Protein AF-0000000079003015 (afdb_homodimer)

Structure (mmCIF, N/CA/C/O backbone):
data_AF-0000000079003015-model_v1
#
loop_
_entity.id
_entity.type
_entity.pdbx_description
1 polymer 'FeoA family protein'
#
loop_
_atom_site.group_PDB
_atom_site.id
_atom_site.type_symbol
_atom_site.label_atom_id
_atom_site.label_alt_id
_atom_site.label_comp_id
_atom_site.label_asym_id
_atom_site.label_entity_id
_atom_site.label_seq_id
_atom_site.pdbx_PDB_ins_code
_atom_site.Cartn_x
_atom_site.Cartn_y
_atom_site.Cartn_z
_atom_site.occupancy
_atom_site.B_iso_or_equiv
_atom_site.auth_seq_id
_atom_site.auth_comp_id
_atom_site.auth_asym_id
_atom_site.auth_atom_id
_atom_site.pdbx_PDB_model_num
ATOM 1 N N . MET A 1 1 ? 16.312 -16.453 -5.965 1 63.09 1 MET A N 1
ATOM 2 C CA . MET A 1 1 ? 14.938 -16.938 -5.836 1 63.09 1 MET A CA 1
ATOM 3 C C . MET A 1 1 ? 14.023 -16.281 -6.855 1 63.09 1 MET A C 1
ATOM 5 O O . MET A 1 1 ? 14.117 -15.07 -7.082 1 63.09 1 MET A O 1
ATOM 9 N N . MET A 1 2 ? 13.242 -17.031 -7.668 1 85.44 2 MET A N 1
ATOM 10 C CA . MET A 1 2 ? 12.695 -16.562 -8.938 1 85.44 2 MET A CA 1
ATOM 11 C C . MET A 1 2 ? 11.438 -15.719 -8.711 1 85.44 2 MET A C 1
ATOM 13 O O . MET A 1 2 ? 10.5 -16.172 -8.055 1 85.44 2 MET A O 1
ATOM 17 N N . GLN A 1 3 ? 11.586 -14.414 -8.938 1 93 3 GLN A N 1
ATOM 18 C CA . GLN A 1 3 ? 10.461 -13.484 -8.867 1 93 3 GLN A CA 1
ATOM 19 C C . GLN A 1 3 ? 9.555 -13.617 -10.094 1 93 3 GLN A C 1
ATOM 21 O O . GLN A 1 3 ? 10.031 -13.867 -11.203 1 93 3 GLN A O 1
ATOM 26 N N . THR A 1 4 ? 8.297 -13.742 -9.82 1 96.81 4 THR A N 1
ATOM 27 C CA . THR A 1 4 ? 7.312 -13.805 -10.898 1 96.81 4 THR A CA 1
ATOM 28 C C . THR A 1 4 ? 6.059 -13.023 -10.523 1 96.81 4 THR A C 1
ATOM 30 O O . THR A 1 4 ? 6.051 -12.289 -9.531 1 96.81 4 THR A O 1
ATOM 33 N N . THR A 1 5 ? 5.012 -13.148 -11.359 1 97 5 THR A N 1
ATOM 34 C CA . THR A 1 5 ? 3.742 -12.5 -11.055 1 97 5 THR A CA 1
ATOM 35 C C . THR A 1 5 ? 2.721 -13.523 -10.555 1 97 5 THR A C 1
ATOM 37 O O . THR A 1 5 ? 2.85 -14.719 -10.82 1 97 5 THR A O 1
ATOM 40 N N . LEU A 1 6 ? 1.823 -13.008 -9.922 1 97.5 6 LEU A N 1
ATOM 41 C CA . LEU A 1 6 ? 0.853 -13.836 -9.219 1 97.5 6 LEU A CA 1
ATOM 42 C C . LEU A 1 6 ? 0.087 -14.719 -10.203 1 97.5 6 LEU A C 1
ATOM 44 O O . LEU A 1 6 ? -0.19 -15.883 -9.906 1 97.5 6 LEU A O 1
ATOM 48 N N . ASP A 1 7 ? -0.142 -14.133 -11.383 1 96.94 7 ASP A N 1
ATOM 49 C CA . ASP A 1 7 ? -0.995 -14.828 -12.344 1 96.94 7 ASP A CA 1
ATOM 50 C C . ASP A 1 7 ? -0.319 -16.094 -12.867 1 96.94 7 ASP A C 1
ATOM 52 O O . ASP A 1 7 ? -0.98 -16.969 -13.422 1 96.94 7 ASP A O 1
ATOM 56 N N . THR A 1 8 ? 0.906 -16.203 -12.656 1 97.25 8 THR A N 1
ATOM 57 C CA . THR A 1 8 ? 1.656 -17.312 -13.227 1 97.25 8 THR A CA 1
ATOM 58 C C . THR A 1 8 ? 1.649 -18.516 -12.289 1 97.25 8 THR A C 1
ATOM 60 O O . THR A 1 8 ? 2.029 -19.625 -12.68 1 97.25 8 THR A O 1
ATOM 63 N N . LEU A 1 9 ? 1.271 -18.438 -11.141 1 97.81 9 LEU A N 1
ATOM 64 C CA . LEU A 1 9 ? 1.368 -19.484 -10.141 1 97.81 9 LEU A CA 1
ATOM 65 C C . LEU A 1 9 ? 0.22 -20.484 -10.281 1 97.81 9 LEU A C 1
ATOM 67 O O . LEU A 1 9 ? -0.918 -20.094 -10.539 1 97.81 9 LEU A O 1
ATOM 71 N N . PRO A 1 10 ? 0.517 -21.734 -10.016 1 97.44 10 PRO A N 1
ATOM 72 C CA . PRO A 1 10 ? -0.541 -22.734 -10.078 1 97.44 10 PRO A CA 1
ATOM 73 C C . PRO A 1 10 ? -1.385 -22.797 -8.805 1 97.44 10 PRO A C 1
ATOM 75 O O . PRO A 1 10 ? -0.959 -22.297 -7.754 1 97.44 10 PRO A O 1
ATOM 78 N N . SER A 1 11 ? -2.541 -23.406 -8.906 1 98 11 SER A N 1
ATOM 79 C CA . SER A 1 11 ? -3.35 -23.656 -7.715 1 98 11 SER A CA 1
ATOM 80 C C . SER A 1 11 ? -2.564 -24.422 -6.66 1 98 11 SER A C 1
ATOM 82 O O . SER A 1 11 ? -1.835 -25.359 -6.988 1 98 11 SER A O 1
ATOM 84 N N . GLY A 1 12 ? -2.627 -23.984 -5.426 1 97.88 12 GLY A N 1
ATOM 85 C CA . GLY A 1 12 ? -1.949 -24.656 -4.328 1 97.88 12 GLY A CA 1
ATOM 86 C C . GLY A 1 12 ? -0.62 -24.016 -3.971 1 97.88 12 GLY A C 1
ATOM 87 O O . GLY A 1 12 ? -0.073 -24.266 -2.895 1 97.88 12 GLY A O 1
ATOM 88 N N . ALA A 1 13 ? -0.085 -23.156 -4.766 1 98.06 13 ALA A N 1
ATOM 89 C CA . ALA A 1 13 ? 1.215 -22.531 -4.535 1 98.06 13 ALA A CA 1
ATOM 90 C C . ALA A 1 13 ? 1.123 -21.453 -3.465 1 98.06 13 ALA A C 1
ATOM 92 O O . ALA A 1 13 ? 0.11 -20.75 -3.363 1 98.06 13 ALA A O 1
ATOM 93 N N . LYS A 1 14 ? 2.17 -21.312 -2.75 1 98.19 14 LYS A N 1
ATOM 94 C CA . LYS A 1 14 ? 2.346 -20.219 -1.81 1 98.19 14 LYS A CA 1
ATOM 95 C C . LYS A 1 14 ? 3.469 -19.281 -2.256 1 98.19 14 LYS A C 1
ATOM 97 O O . LYS A 1 14 ? 4.461 -19.734 -2.832 1 98.19 14 LYS A O 1
ATOM 102 N N . ALA A 1 15 ? 3.275 -18.047 -1.956 1 98.12 15 ALA A N 1
ATOM 103 C CA . ALA A 1 15 ? 4.285 -17.078 -2.348 1 98.12 15 ALA A CA 1
ATOM 104 C C . ALA A 1 15 ? 4.27 -15.867 -1.414 1 98.12 15 ALA A C 1
ATOM 106 O O . ALA A 1 15 ? 3.307 -15.664 -0.67 1 98.12 15 ALA A O 1
ATOM 107 N N . ARG A 1 16 ? 5.336 -15.148 -1.511 1 97.38 16 ARG A N 1
ATOM 108 C CA . ARG A 1 16 ? 5.449 -13.883 -0.797 1 97.38 16 ARG A CA 1
ATOM 109 C C . ARG A 1 16 ? 5.359 -12.703 -1.76 1 97.38 16 ARG A C 1
ATOM 111 O O . ARG A 1 16 ? 6.031 -12.68 -2.791 1 97.38 16 ARG A O 1
ATOM 118 N N . ILE A 1 17 ? 4.492 -11.758 -1.389 1 95.31 17 ILE A N 1
ATOM 119 C CA . ILE A 1 17 ? 4.422 -10.547 -2.207 1 95.31 17 ILE A CA 1
ATOM 120 C C . ILE A 1 17 ? 5.703 -9.734 -2.043 1 95.31 17 ILE A C 1
ATOM 122 O O . ILE A 1 17 ? 6.133 -9.461 -0.92 1 95.31 17 ILE A O 1
ATOM 126 N N . ILE A 1 18 ? 6.281 -9.438 -3.199 1 92.44 18 ILE A N 1
ATOM 127 C CA . ILE A 1 18 ? 7.52 -8.672 -3.105 1 92.44 18 ILE A CA 1
ATOM 128 C C . ILE A 1 18 ? 7.27 -7.227 -3.537 1 92.44 18 ILE A C 1
ATOM 130 O O . ILE A 1 18 ? 8.047 -6.328 -3.209 1 92.44 18 ILE A O 1
ATOM 134 N N . GLY A 1 19 ? 6.195 -7.07 -4.363 1 88.5 19 GLY A N 1
ATOM 135 C CA . GLY A 1 19 ? 5.859 -5.727 -4.801 1 88.5 19 GLY A CA 1
ATOM 136 C C . GLY A 1 19 ? 4.801 -5.699 -5.887 1 88.5 19 GLY A C 1
ATOM 137 O O . GLY A 1 19 ? 4.055 -6.664 -6.055 1 88.5 19 GLY A O 1
ATOM 138 N N . PHE A 1 20 ? 4.602 -4.516 -6.5 1 88.56 20 PHE A N 1
ATOM 139 C CA . PHE A 1 20 ? 3.611 -4.309 -7.555 1 88.56 20 PHE A CA 1
ATOM 140 C C . PHE A 1 20 ? 4.254 -3.674 -8.781 1 88.56 20 PHE A C 1
ATOM 142 O O . PHE A 1 20 ? 5.102 -2.789 -8.656 1 88.56 20 PHE A O 1
ATOM 149 N N . ALA A 1 21 ? 3.979 -4.426 -9.828 1 78.62 21 ALA A N 1
ATOM 150 C CA . ALA A 1 21 ? 4.516 -3.895 -11.078 1 78.62 21 ALA A CA 1
ATOM 151 C C . ALA A 1 21 ? 3.748 -2.652 -11.523 1 78.62 21 ALA A C 1
ATOM 153 O O . ALA A 1 21 ? 2.521 -2.6 -11.414 1 78.62 21 ALA A O 1
ATOM 154 N N . HIS A 1 22 ? 4.367 -1.815 -12.164 1 65.88 22 HIS A N 1
ATOM 155 C CA . HIS A 1 22 ? 3.949 -0.618 -12.883 1 65.88 22 HIS A CA 1
ATOM 156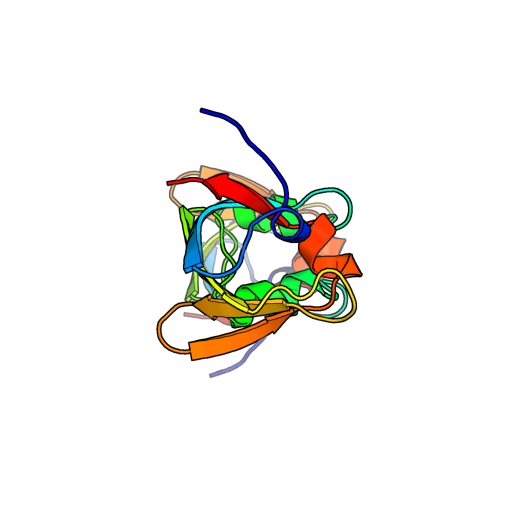 C C . HIS A 1 22 ? 2.523 -0.222 -12.516 1 65.88 22 HIS A C 1
ATOM 158 O O . HIS A 1 22 ? 1.671 -1.086 -12.297 1 65.88 22 HIS A O 1
ATOM 164 N N . GLY A 1 23 ? 2.303 0.924 -11.945 1 57.84 23 GLY A N 1
ATOM 165 C CA . GLY A 1 23 ? 1.007 1.583 -11.898 1 57.84 23 GLY A CA 1
ATOM 166 C C . GLY A 1 23 ? 0.565 1.933 -10.492 1 57.84 23 GLY A C 1
ATOM 167 O O . GLY A 1 23 ? -0.508 2.506 -10.297 1 57.84 23 GLY A O 1
ATOM 168 N N . GLY A 1 24 ? 1.304 1.434 -9.68 1 59.84 24 GLY A N 1
ATOM 169 C CA . GLY A 1 24 ? 0.76 1.875 -8.406 1 59.84 24 GLY A CA 1
ATOM 170 C C . GLY A 1 24 ? 1.054 3.332 -8.102 1 59.84 24 GLY A C 1
ATOM 171 O O . GLY A 1 24 ? 0.439 3.924 -7.215 1 59.84 24 GLY A O 1
ATOM 172 N N . GLY A 1 25 ? 1.798 3.779 -9.078 1 71 25 GLY A N 1
ATOM 173 C CA . GLY A 1 25 ? 2.045 5.211 -9.07 1 71 25 GLY A CA 1
ATOM 174 C C . GLY A 1 25 ? 2.539 5.723 -7.727 1 71 25 GLY A C 1
ATOM 175 O O . GLY A 1 25 ? 3.414 5.113 -7.109 1 71 25 GLY A O 1
ATOM 176 N N . TRP A 1 26 ? 2.137 6.836 -7.371 1 75.81 26 TRP A N 1
ATOM 177 C CA . TRP A 1 26 ? 2.553 7.547 -6.168 1 75.81 26 TRP A CA 1
ATOM 178 C C . TRP A 1 26 ? 2.227 6.738 -4.918 1 75.81 26 TRP A C 1
ATOM 180 O O . TRP A 1 26 ? 2.979 6.762 -3.941 1 75.81 26 TRP A O 1
ATOM 190 N N . LEU A 1 27 ? 1.226 5.91 -4.984 1 81.44 27 LEU A N 1
ATOM 191 C CA . LEU A 1 27 ? 0.771 5.172 -3.811 1 81.44 27 LEU A CA 1
ATOM 192 C C . LEU A 1 27 ? 1.729 4.035 -3.479 1 81.44 27 LEU A C 1
ATOM 194 O O . LEU A 1 27 ? 2.002 3.77 -2.305 1 81.44 27 LEU A O 1
ATOM 198 N N . TYR A 1 28 ? 2.279 3.436 -4.484 1 81.25 28 TYR A N 1
ATOM 199 C CA . TYR A 1 28 ? 3.234 2.355 -4.266 1 81.25 28 TYR A CA 1
ATOM 200 C C . TYR A 1 28 ? 4.492 2.873 -3.576 1 81.25 28 TYR A C 1
ATOM 202 O O . TYR A 1 28 ? 4.98 2.262 -2.621 1 81.25 28 TYR A O 1
ATOM 210 N N . ARG A 1 29 ? 4.922 3.982 -3.986 1 83.12 29 ARG A N 1
ATOM 211 C CA . ARG A 1 29 ? 6.121 4.578 -3.406 1 83.12 29 ARG A CA 1
ATOM 212 C C . ARG A 1 29 ? 5.883 4.973 -1.951 1 83.12 29 ARG A C 1
ATOM 214 O O . ARG A 1 29 ? 6.754 4.77 -1.1 1 83.12 29 ARG A O 1
ATOM 221 N N . LEU A 1 30 ? 4.75 5.422 -1.672 1 88.12 30 LEU A N 1
ATOM 222 C CA . LEU A 1 30 ? 4.41 5.816 -0.308 1 88.12 30 LEU A CA 1
ATOM 223 C C . LEU A 1 30 ? 4.41 4.605 0.623 1 88.12 30 LEU A C 1
ATOM 225 O O . LEU A 1 30 ? 4.949 4.668 1.729 1 88.12 30 LEU A O 1
ATOM 229 N N . TYR A 1 31 ? 3.93 3.596 0.029 1 85.19 31 TYR A N 1
ATOM 230 C CA . TYR A 1 31 ? 3.852 2.377 0.827 1 85.19 31 TYR A CA 1
ATOM 231 C C . TYR A 1 31 ? 5.242 1.848 1.153 1 85.19 31 TYR A C 1
ATOM 233 O O . TYR A 1 31 ? 5.5 1.408 2.277 1 85.19 31 TYR A O 1
ATOM 241 N N . GLN A 1 32 ? 6.074 1.915 0.242 1 84.31 32 GLN A N 1
ATOM 242 C CA . GLN A 1 32 ? 7.445 1.459 0.447 1 84.31 32 GLN A CA 1
ATOM 243 C C . GLN A 1 32 ? 8.156 2.307 1.499 1 84.31 32 GLN A C 1
ATOM 245 O O . GLN A 1 32 ? 9.016 1.809 2.229 1 84.31 32 GLN A O 1
ATOM 250 N N . MET A 1 33 ? 7.594 3.465 1.725 1 89.25 33 MET A N 1
ATOM 251 C CA . MET A 1 33 ? 8.234 4.395 2.652 1 89.25 33 MET A CA 1
ATOM 252 C C . MET A 1 33 ? 7.605 4.297 4.039 1 89.25 33 MET A C 1
ATOM 254 O O . MET A 1 33 ? 8.07 4.941 4.98 1 89.25 33 MET A O 1
ATOM 258 N N . GLY A 1 34 ? 6.508 3.494 4.059 1 87.81 34 GLY A N 1
ATOM 259 C CA . GLY A 1 34 ? 5.926 3.291 5.375 1 87.81 34 GLY A CA 1
ATOM 260 C C . GLY A 1 34 ? 4.613 4.031 5.562 1 87.81 34 GLY A C 1
ATOM 261 O O . GLY A 1 34 ? 4.039 4.02 6.656 1 87.81 34 GLY A O 1
ATOM 262 N N . PHE A 1 35 ? 4.207 4.621 4.465 1 92.44 35 PHE A N 1
ATOM 263 C CA . PHE A 1 35 ? 2.904 5.277 4.52 1 92.44 35 PHE A CA 1
ATOM 264 C C . PHE A 1 35 ? 1.778 4.262 4.387 1 92.44 35 PHE A C 1
ATOM 266 O O . PHE A 1 35 ? 1.25 4.051 3.293 1 92.44 35 PHE A O 1
ATOM 273 N N . THR A 1 36 ? 1.375 3.711 5.461 1 88.31 36 THR A N 1
ATOM 274 C CA . THR A 1 36 ? 0.326 2.699 5.504 1 88.31 36 THR A CA 1
ATOM 275 C C . THR A 1 36 ? -0.751 3.08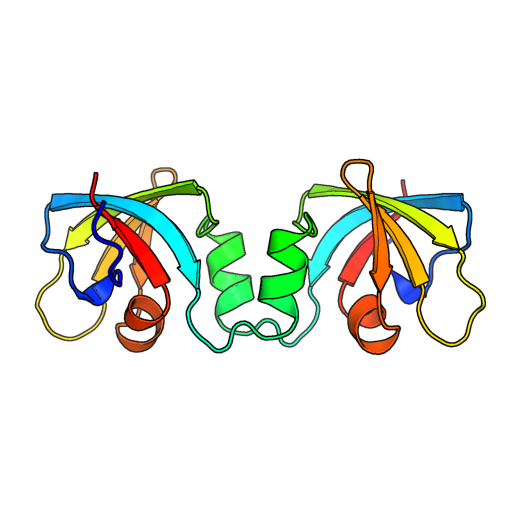 6.516 1 88.31 36 THR A C 1
ATOM 277 O O . THR A 1 36 ? -0.471 3.768 7.5 1 88.31 36 THR A O 1
ATOM 280 N N . PRO A 1 37 ? -1.915 2.6 6.176 1 88.75 37 PRO A N 1
ATOM 281 C CA . PRO A 1 37 ? -2.932 2.848 7.203 1 88.75 37 PRO A CA 1
ATOM 282 C C . PRO A 1 37 ? -2.535 2.299 8.57 1 88.75 37 PRO A C 1
ATOM 284 O O . PRO A 1 37 ? -2.055 1.167 8.672 1 88.75 37 PRO A O 1
ATOM 287 N N . GLY A 1 38 ? -2.695 3.117 9.609 1 90.69 38 GLY A N 1
ATOM 288 C CA . GLY A 1 38 ? -2.316 2.742 10.961 1 90.69 38 GLY A CA 1
ATOM 289 C C . GLY A 1 38 ? -1.002 3.354 11.406 1 90.69 38 GLY A C 1
ATOM 290 O O . GLY A 1 38 ? -0.74 3.473 12.602 1 90.69 38 GLY A O 1
ATOM 291 N N . ALA A 1 39 ? -0.139 3.721 10.516 1 93.44 39 ALA A N 1
ATOM 292 C CA . ALA A 1 39 ? 1.165 4.297 10.836 1 93.44 39 ALA A CA 1
ATOM 293 C C . ALA A 1 39 ? 1.015 5.684 11.453 1 93.44 39 ALA A C 1
ATOM 295 O O . ALA A 1 39 ? 0.12 6.445 11.078 1 93.44 39 ALA A O 1
ATOM 296 N N . ILE A 1 40 ? 1.908 6.008 12.398 1 97.06 40 ILE A N 1
ATOM 297 C CA . ILE A 1 40 ? 1.943 7.332 13.008 1 97.06 40 ILE A CA 1
ATOM 298 C C . ILE A 1 40 ? 2.979 8.203 12.297 1 97.06 40 ILE A C 1
ATOM 300 O O . ILE A 1 40 ? 4.105 7.762 12.062 1 97.06 40 ILE A O 1
ATOM 304 N N . ILE A 1 41 ? 2.547 9.398 11.969 1 97.62 41 ILE A N 1
ATOM 305 C CA . ILE A 1 41 ? 3.443 10.336 11.305 1 97.62 41 ILE A CA 1
ATOM 306 C C . ILE A 1 41 ? 3.523 11.633 12.109 1 97.62 41 ILE A C 1
ATOM 308 O O . ILE A 1 41 ? 2.572 12 12.805 1 97.62 41 ILE A O 1
ATOM 312 N N . GLU A 1 42 ? 4.676 12.195 12.031 1 98.44 42 GLU A N 1
ATOM 313 C CA . GLU A 1 42 ? 4.895 13.516 12.609 1 98.44 42 GLU A CA 1
ATOM 314 C C . GLU A 1 42 ? 5.23 14.539 11.531 1 98.44 42 GLU A C 1
ATOM 316 O O . GLU A 1 42 ? 6.082 14.297 10.672 1 98.44 42 GLU A O 1
ATOM 321 N N . VAL A 1 43 ? 4.539 15.664 11.672 1 98.5 43 VAL A N 1
ATOM 322 C CA . VAL A 1 43 ? 4.883 16.75 10.758 1 98.5 43 VAL A CA 1
ATOM 323 C C . VAL A 1 43 ? 6.086 17.516 11.297 1 98.5 43 VAL A C 1
ATOM 325 O O . VAL A 1 43 ? 5.988 18.188 12.328 1 98.5 43 VAL A O 1
ATOM 328 N N . VAL A 1 44 ? 7.16 17.406 10.594 1 98.56 44 VAL A N 1
ATOM 329 C CA . VAL A 1 44 ? 8.375 18.109 10.992 1 98.56 44 VAL A CA 1
ATOM 330 C C . VAL A 1 44 ? 8.297 19.562 10.539 1 98.56 44 VAL A C 1
ATOM 332 O O . VAL A 1 44 ? 8.609 20.484 11.312 1 98.56 44 VAL A O 1
ATOM 335 N N . ALA A 1 45 ? 7.855 19.703 9.266 1 98.25 45 ALA A N 1
ATOM 336 C CA . ALA A 1 45 ? 7.73 21.047 8.719 1 98.25 45 ALA A CA 1
ATOM 337 C C . ALA A 1 45 ? 6.594 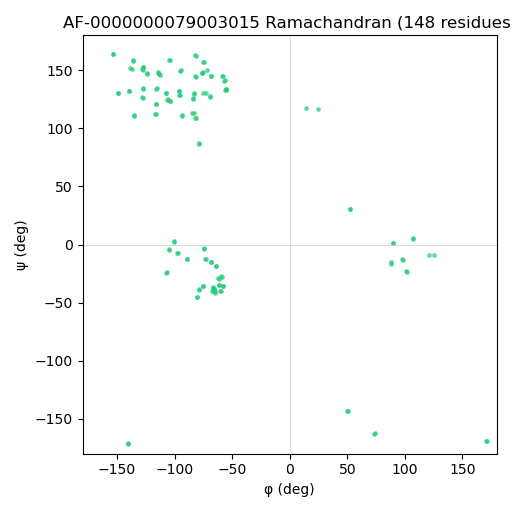21.125 7.703 1 98.25 45 ALA A C 1
ATOM 339 O O . ALA A 1 45 ? 6.488 20.281 6.812 1 98.25 45 ALA A O 1
ATOM 340 N N . ASN A 1 46 ? 5.727 22.141 7.895 1 98.19 46 ASN A N 1
ATOM 341 C CA . ASN A 1 46 ? 4.695 22.547 6.945 1 98.19 46 ASN A CA 1
ATOM 342 C C . ASN A 1 46 ? 4.66 24.078 6.793 1 98.19 46 ASN A C 1
ATOM 344 O O . ASN A 1 46 ? 4.125 24.766 7.652 1 98.19 46 ASN A O 1
ATOM 348 N N . TYR A 1 47 ? 5.059 24.578 5.633 1 96.25 47 TYR A N 1
ATOM 349 C CA . TYR A 1 47 ? 5.199 26.016 5.434 1 96.25 47 TYR A CA 1
ATOM 350 C C . TYR A 1 47 ? 3.996 26.594 4.688 1 96.25 47 TYR A C 1
ATOM 352 O O . TYR A 1 47 ? 3.961 27.781 4.367 1 96.25 47 TYR A O 1
ATOM 360 N N . GLY A 1 48 ? 3.098 25.734 4.422 1 94.44 48 GLY A N 1
ATOM 361 C CA . GLY A 1 48 ? 1.901 26.188 3.73 1 94.44 48 GLY A CA 1
ATOM 362 C C . GLY A 1 48 ? 2.037 26.172 2.221 1 94.44 48 GLY A C 1
ATOM 363 O O . GLY A 1 48 ? 1.05 26.328 1.499 1 94.44 48 GLY A O 1
ATOM 364 N N . LYS A 1 49 ? 3.221 26.094 1.724 1 93.31 49 LYS A N 1
ATOM 365 C CA . LYS A 1 49 ? 3.52 25.953 0.301 1 93.31 49 LYS A CA 1
ATOM 366 C C . LYS A 1 49 ? 4.617 24.922 0.061 1 93.31 49 LYS A C 1
ATOM 368 O O . LYS A 1 49 ? 5.41 24.641 0.958 1 93.31 49 LYS A O 1
ATOM 373 N N . GLY A 1 50 ? 4.582 24.297 -1.081 1 95.56 50 GLY A N 1
ATOM 374 C CA . GLY A 1 50 ? 5.598 23.312 -1.386 1 95.56 50 GLY A CA 1
ATOM 375 C C . GLY A 1 50 ? 5.414 22.016 -0.62 1 95.56 50 GLY A C 1
ATOM 376 O O . GLY A 1 50 ? 4.34 21.75 -0.07 1 95.56 50 GLY A O 1
ATOM 377 N N . PRO A 1 51 ? 6.43 21.219 -0.534 1 97.56 51 PRO A N 1
ATOM 378 C CA . PRO A 1 51 ? 6.324 19.922 0.138 1 97.56 51 PRO A CA 1
ATOM 379 C C . PRO A 1 51 ? 6.285 20.047 1.659 1 97.56 51 PRO A C 1
ATOM 381 O O . PRO A 1 51 ? 6.715 21.062 2.211 1 97.56 51 PRO A O 1
ATOM 384 N N . LEU A 1 52 ? 5.738 19.016 2.238 1 97.56 52 LEU A N 1
ATOM 385 C CA . LEU A 1 52 ? 5.844 18.812 3.678 1 97.56 52 LEU A CA 1
ATOM 386 C C . LEU A 1 52 ? 7 17.875 4.008 1 97.56 52 LEU A C 1
ATOM 388 O O . LEU A 1 52 ? 7.312 16.969 3.225 1 97.56 52 LEU A O 1
ATOM 392 N N . ILE A 1 53 ? 7.586 18.094 5.168 1 98.38 53 ILE A N 1
ATOM 393 C CA . ILE A 1 53 ? 8.531 17.125 5.707 1 98.38 53 ILE A CA 1
ATOM 394 C C . ILE A 1 53 ? 7.891 16.359 6.859 1 98.38 53 ILE A C 1
ATOM 396 O O . ILE A 1 53 ? 7.391 16.953 7.812 1 98.38 53 ILE A O 1
ATOM 400 N N . VAL A 1 54 ? 7.914 15.047 6.738 1 98.5 54 VAL A N 1
ATOM 401 C CA . VAL A 1 54 ? 7.312 14.234 7.789 1 98.5 54 VAL A CA 1
ATOM 402 C C . VAL A 1 54 ? 8.312 13.18 8.266 1 98.5 54 VAL A C 1
ATOM 404 O O . VAL A 1 54 ? 9.258 12.852 7.547 1 98.5 54 VAL A O 1
ATOM 407 N N . ARG A 1 55 ? 8.125 12.805 9.5 1 98.19 55 ARG A N 1
ATOM 408 C CA . ARG A 1 55 ? 8.883 11.68 10.039 1 98.19 55 ARG A CA 1
ATOM 409 C C . ARG A 1 55 ? 8.016 10.43 10.133 1 98.19 55 ARG A C 1
ATOM 411 O O . ARG A 1 55 ? 6.934 10.461 10.719 1 98.19 55 ARG A O 1
ATOM 418 N N . ILE A 1 56 ? 8.484 9.461 9.516 1 96.44 56 ILE A N 1
ATOM 419 C CA . ILE A 1 56 ? 7.805 8.172 9.539 1 96.44 56 ILE A CA 1
ATOM 420 C C . ILE A 1 56 ? 8.836 7.051 9.664 1 96.44 56 ILE A C 1
ATOM 422 O O . ILE A 1 56 ? 9.875 7.074 9 1 96.44 56 ILE A O 1
ATOM 426 N N . MET A 1 57 ? 8.555 6.172 10.578 1 94.12 57 MET A N 1
ATOM 427 C CA . MET A 1 57 ? 9.445 5.043 10.828 1 94.12 57 MET A CA 1
ATOM 428 C C . MET A 1 57 ? 10.875 5.52 11.062 1 94.12 57 MET A C 1
ATOM 430 O O . MET A 1 57 ? 11.828 4.926 10.547 1 94.12 57 MET A O 1
ATOM 434 N N . GLY A 1 58 ? 11.008 6.664 11.586 1 94.5 58 GLY A N 1
ATOM 435 C CA . GLY A 1 58 ? 12.297 7.184 12 1 94.5 58 GLY A CA 1
ATOM 436 C C . GLY A 1 58 ? 13.016 7.949 10.898 1 94.5 58 GLY A C 1
ATOM 437 O O . GLY A 1 58 ? 14.094 8.5 11.125 1 94.5 58 GLY A O 1
ATOM 438 N N . ALA A 1 59 ? 12.359 8.031 9.805 1 96.31 59 ALA A N 1
ATOM 439 C CA . ALA A 1 59 ? 12.969 8.742 8.68 1 96.31 59 ALA A CA 1
ATOM 440 C C . ALA A 1 59 ? 12.188 10 8.328 1 96.31 59 ALA A C 1
ATOM 442 O O . ALA A 1 59 ? 10.977 10.062 8.547 1 96.31 59 ALA A O 1
ATOM 443 N N . GLU A 1 60 ? 12.977 10.945 7.855 1 97.38 60 GLU A N 1
ATOM 444 C CA . GLU A 1 60 ? 12.32 12.148 7.359 1 97.38 60 GLU A CA 1
ATOM 445 C C . GLU A 1 60 ? 12.117 12.086 5.848 1 97.38 60 GLU A C 1
ATOM 447 O O . GLU A 1 60 ? 13.062 11.812 5.102 1 97.38 60 GLU A O 1
ATOM 452 N N . VAL A 1 61 ? 10.875 12.336 5.473 1 97.25 61 VAL A N 1
ATOM 453 C CA . VAL A 1 61 ? 10.492 12.234 4.066 1 97.25 61 VAL A CA 1
ATOM 454 C C . VAL A 1 61 ? 9.805 13.523 3.619 1 97.25 61 VAL A C 1
ATOM 456 O O . VAL A 1 61 ? 8.953 14.055 4.328 1 97.25 61 VAL A O 1
ATOM 459 N N . ALA A 1 62 ? 10.242 13.977 2.416 1 97.75 62 ALA A N 1
ATOM 460 C CA . ALA A 1 62 ? 9.508 15.07 1.79 1 97.75 62 ALA A CA 1
ATOM 461 C C . ALA A 1 62 ? 8.305 14.547 1.011 1 97.75 62 ALA A C 1
ATOM 463 O O . ALA A 1 62 ? 8.445 13.672 0.155 1 97.75 62 ALA A O 1
ATOM 464 N N . VAL A 1 63 ? 7.137 15.109 1.357 1 96.56 63 VAL A N 1
ATOM 465 C CA . VAL A 1 63 ? 5.902 14.711 0.688 1 96.56 63 VAL A CA 1
ATOM 466 C C . VAL A 1 63 ? 5.328 15.906 -0.08 1 96.56 63 VAL A C 1
ATOM 468 O O . VAL A 1 63 ? 4.98 16.922 0.516 1 96.56 63 VAL A O 1
ATOM 471 N N . GLY A 1 64 ? 5.195 15.688 -1.396 1 95.94 64 GLY A N 1
ATOM 472 C CA . GLY A 1 64 ? 4.59 16.734 -2.201 1 95.94 64 GLY A CA 1
ATOM 473 C C . GLY A 1 64 ? 3.189 17.109 -1.744 1 95.94 64 GLY A C 1
ATOM 474 O O . GLY A 1 64 ? 2.418 16.234 -1.327 1 95.94 64 GLY A O 1
ATOM 475 N N . ARG A 1 65 ? 2.906 18.344 -1.871 1 95.75 65 ARG A N 1
ATOM 476 C CA . ARG A 1 65 ? 1.636 18.844 -1.357 1 95.75 65 ARG A CA 1
ATOM 477 C C . ARG A 1 65 ? 0.46 18.156 -2.041 1 95.75 65 ARG A C 1
ATOM 479 O O . ARG A 1 65 ? -0.562 17.875 -1.405 1 95.75 65 ARG A O 1
ATOM 486 N N . GLY A 1 66 ? 0.567 17.938 -3.307 1 92.5 66 GLY A N 1
ATOM 487 C CA . GLY A 1 66 ? -0.465 17.219 -4.035 1 92.5 66 GLY A CA 1
ATOM 488 C C . GLY A 1 66 ? -0.725 15.82 -3.488 1 92.5 66 GLY A C 1
ATOM 489 O O . GLY A 1 66 ? -1.874 15.383 -3.412 1 92.5 66 GLY A O 1
ATOM 490 N N . ILE A 1 67 ? 0.275 15.148 -3.033 1 92.25 67 ILE A N 1
ATOM 491 C CA . ILE A 1 67 ? 0.163 13.82 -2.439 1 92.25 67 ILE A CA 1
ATOM 492 C C . ILE A 1 67 ? -0.344 13.938 -1.005 1 92.25 67 ILE A C 1
ATOM 494 O O . ILE A 1 67 ? -1.232 13.195 -0.591 1 92.25 67 ILE A O 1
ATOM 498 N N . ALA A 1 68 ? 0.143 14.922 -0.357 1 95.88 68 ALA A N 1
ATOM 499 C CA . ALA A 1 68 ? -0.218 15.117 1.045 1 95.88 68 ALA A CA 1
ATOM 500 C C . ALA A 1 68 ? -1.72 15.336 1.198 1 95.88 68 ALA A C 1
ATOM 502 O O . ALA A 1 68 ? -2.318 14.914 2.189 1 95.88 68 ALA A O 1
ATOM 503 N N . ARG A 1 69 ? -2.256 15.898 0.171 1 94.06 69 ARG A N 1
ATOM 504 C CA . ARG A 1 69 ? -3.688 16.188 0.18 1 94.06 69 ARG A CA 1
ATOM 505 C C . ARG A 1 69 ? -4.5 14.906 0.023 1 94.06 69 ARG A C 1
ATOM 507 O O . ARG A 1 69 ? -5.703 14.891 0.287 1 94.06 69 ARG A O 1
ATOM 514 N N . ARG A 1 70 ? -3.828 13.914 -0.332 1 91.88 70 ARG A N 1
ATOM 515 C CA . ARG A 1 70 ? -4.523 12.656 -0.597 1 91.88 70 ARG A CA 1
ATOM 516 C C . ARG A 1 70 ? -4.309 11.664 0.54 1 91.88 70 ARG A C 1
ATOM 518 O O . ARG A 1 70 ? -4.867 10.562 0.522 1 91.88 70 ARG A O 1
ATOM 525 N N . ILE A 1 71 ? -3.539 12.008 1.454 1 94.19 71 ILE A N 1
ATOM 526 C CA . ILE A 1 71 ? -3.285 11.164 2.619 1 94.19 71 ILE A CA 1
ATOM 527 C C . ILE A 1 71 ? -4.242 11.547 3.748 1 94.19 71 ILE A C 1
ATOM 529 O O . ILE A 1 71 ? -4.152 12.641 4.301 1 94.19 71 ILE A O 1
ATOM 533 N N . LEU A 1 72 ? -5.145 10.633 4.016 1 94.5 72 LEU A N 1
ATOM 534 C CA . LEU A 1 72 ? -6.117 10.852 5.082 1 94.5 72 LEU A CA 1
ATOM 535 C C . LEU A 1 72 ? -5.535 10.477 6.438 1 94.5 72 LEU A C 1
ATOM 537 O O . LEU A 1 72 ? -4.973 9.391 6.602 1 94.5 72 LEU A O 1
ATOM 541 N N . VAL A 1 73 ? -5.719 11.477 7.387 1 97.06 73 VAL A N 1
ATOM 542 C CA . VAL A 1 73 ? -5.086 11.258 8.688 1 97.06 73 VAL A CA 1
ATOM 543 C C . VAL A 1 73 ? -6.062 11.625 9.797 1 97.06 73 VAL A C 1
ATOM 545 O O . VAL A 1 73 ? -7.055 12.32 9.562 1 97.06 73 VAL A O 1
ATOM 548 N N . GLN A 1 74 ? -5.789 11.078 10.945 1 97.31 74 GLN A N 1
ATOM 549 C CA . GLN A 1 74 ? -6.445 11.445 12.195 1 97.31 74 GLN A CA 1
ATOM 550 C C . GLN A 1 74 ? -5.445 12.023 13.195 1 97.31 74 GLN A C 1
ATOM 552 O O . GLN A 1 74 ? -4.551 11.312 13.664 1 97.31 74 GLN A O 1
ATOM 557 N N . PRO A 1 75 ? -5.594 13.305 13.461 1 96.62 75 PRO A N 1
ATOM 558 C CA . PRO A 1 75 ? -4.684 13.875 14.461 1 96.62 75 PRO A CA 1
ATOM 559 C C . PRO A 1 75 ? -4.738 13.156 15.797 1 96.62 75 PRO A C 1
ATOM 561 O O . PRO A 1 75 ? -5.809 12.703 16.219 1 96.62 75 PRO A O 1
ATOM 564 N N . LEU A 1 76 ? -3.549 13.031 16.375 1 95.25 76 LEU A N 1
ATOM 565 C CA . LEU A 1 76 ? -3.471 12.367 17.672 1 95.25 76 LEU A CA 1
ATOM 566 C C . LEU A 1 76 ? -3.58 13.383 18.797 1 95.25 76 LEU A C 1
ATOM 568 O O . LEU A 1 76 ? -3.193 14.547 18.641 1 9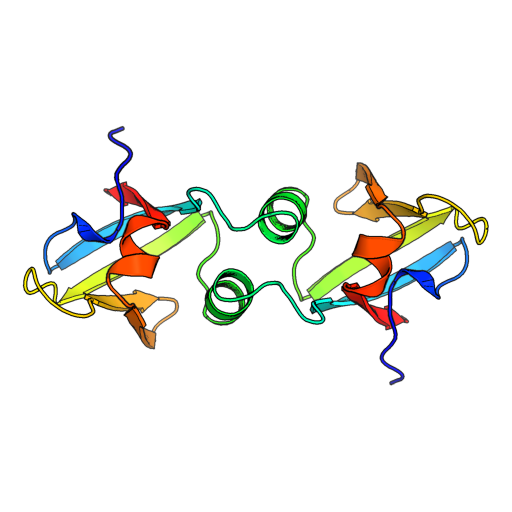5.25 76 LEU A O 1
ATOM 572 N N . MET B 1 1 ? -13.508 11.734 16.234 1 62.72 1 MET B N 1
ATOM 573 C CA . MET B 1 1 ? -12.141 12.219 16.031 1 62.72 1 MET B CA 1
ATOM 574 C C . MET B 1 1 ? -11.938 12.695 14.594 1 62.72 1 MET B C 1
ATOM 576 O O . MET B 1 1 ? -12.375 12.031 13.648 1 62.72 1 MET B O 1
ATOM 580 N N . MET B 1 2 ? -11.461 13.93 14.352 1 85.19 2 MET B N 1
ATOM 581 C CA . MET B 1 2 ? -11.656 14.641 13.094 1 85.19 2 MET B CA 1
ATOM 582 C C . MET B 1 2 ? -10.633 14.195 12.055 1 85.19 2 MET B C 1
ATOM 584 O O . MET B 1 2 ? -9.43 14.25 12.305 1 85.19 2 MET B O 1
ATOM 588 N N . GLN B 1 3 ? -11.117 13.461 11.062 1 93.12 3 GLN B N 1
ATOM 589 C CA . GLN B 1 3 ? -10.297 13.039 9.93 1 93.12 3 GLN B CA 1
ATOM 590 C C . GLN B 1 3 ? -10 14.211 9 1 93.12 3 GLN B C 1
ATOM 592 O O . GLN B 1 3 ? -10.844 15.094 8.812 1 93.12 3 GLN B O 1
ATOM 597 N N . THR B 1 4 ? -8.75 14.367 8.68 1 96.88 4 THR B N 1
ATOM 598 C CA . THR B 1 4 ? -8.336 15.398 7.742 1 96.88 4 THR B CA 1
ATOM 599 C C . THR B 1 4 ? -7.23 14.875 6.824 1 96.88 4 THR B C 1
ATOM 601 O O . THR B 1 4 ? -6.957 13.68 6.789 1 96.88 4 THR B O 1
ATOM 604 N N . THR B 1 5 ? -6.641 15.789 6.047 1 97.06 5 THR B N 1
ATOM 605 C CA . THR B 1 5 ? -5.531 15.406 5.18 1 97.06 5 THR B CA 1
ATOM 606 C C . THR B 1 5 ? -4.207 15.906 5.75 1 97.06 5 THR B C 1
ATOM 608 O O . THR B 1 5 ? -4.18 16.844 6.551 1 97.06 5 THR B O 1
ATOM 611 N N . LEU B 1 6 ? -3.254 15.297 5.316 1 97.5 6 LEU B N 1
ATOM 612 C CA . LEU B 1 6 ? -1.924 15.508 5.875 1 97.5 6 LEU B CA 1
ATOM 613 C C . LEU B 1 6 ? -1.483 16.953 5.68 1 97.5 6 LEU B C 1
ATOM 615 O O . LEU B 1 6 ? -0.864 17.547 6.57 1 97.5 6 LEU B O 1
ATOM 619 N N . ASP B 1 7 ? -1.914 17.484 4.535 1 97 7 ASP B N 1
ATOM 620 C CA . ASP B 1 7 ? -1.43 18.812 4.172 1 97 7 ASP B CA 1
ATOM 621 C C . ASP B 1 7 ? -1.98 19.875 5.121 1 97 7 ASP B C 1
ATOM 623 O O . ASP B 1 7 ? -1.453 21 5.191 1 97 7 ASP B O 1
ATOM 627 N N . THR B 1 8 ? -2.943 19.547 5.852 1 97.31 8 THR B N 1
ATOM 628 C CA . THR B 1 8 ? -3.611 20.531 6.695 1 97.31 8 THR B CA 1
ATOM 629 C C . THR B 1 8 ? -2.947 20.625 8.062 1 97.31 8 THR B C 1
ATOM 631 O O . THR B 1 8 ? -3.217 21.547 8.836 1 97.31 8 THR B O 1
ATOM 634 N N . LEU B 1 9 ? -2.139 19.797 8.438 1 97.81 9 LEU B N 1
ATOM 635 C CA . LEU B 1 9 ? -1.571 19.703 9.773 1 97.81 9 LEU B CA 1
ATOM 636 C C . LEU B 1 9 ? -0.412 20.688 9.938 1 97.81 9 LEU B C 1
ATOM 638 O O . LEU B 1 9 ? 0.393 20.859 9.023 1 97.81 9 LEU B O 1
ATOM 642 N N . PRO B 1 10 ? -0.301 21.234 11.117 1 97.5 10 PRO B N 1
ATOM 643 C CA . PRO B 1 10 ? 0.816 22.156 11.375 1 97.5 10 PRO B CA 1
ATOM 644 C C . PRO B 1 10 ? 2.111 21.422 11.711 1 97.5 10 PRO B C 1
ATOM 646 O O . PRO B 1 10 ? 2.082 20.234 12.078 1 97.5 10 PRO B O 1
ATOM 649 N N . SER B 1 11 ? 3.227 22.125 11.602 1 98 11 SER B N 1
ATOM 650 C CA . SER B 1 11 ? 4.496 21.562 12.047 1 98 11 SER B CA 1
ATOM 651 C C . SER B 1 11 ? 4.422 21.125 13.508 1 98 11 SER B C 1
ATOM 653 O O . SER B 1 11 ? 3.84 21.812 14.344 1 98 11 SER B O 1
ATOM 655 N N . GLY B 1 12 ? 4.914 19.938 13.812 1 97.94 12 GLY B N 1
ATOM 656 C CA . GLY B 1 12 ? 4.934 19.406 15.172 1 97.94 12 GLY B CA 1
ATOM 657 C C . GLY B 1 12 ? 3.781 18.469 15.461 1 97.94 12 GLY B C 1
ATOM 658 O O . GLY B 1 12 ? 3.814 17.719 16.438 1 97.94 12 GLY B O 1
ATOM 659 N N . ALA B 1 13 ? 2.787 18.406 14.641 1 98.06 13 ALA B N 1
ATOM 660 C CA . ALA B 1 13 ? 1.607 17.562 14.867 1 98.06 13 ALA B CA 1
ATOM 661 C C . ALA B 1 13 ? 1.914 16.094 14.586 1 98.06 13 ALA B C 1
ATOM 663 O O . ALA B 1 13 ? 2.695 15.781 13.688 1 98.06 13 ALA B O 1
ATOM 664 N N . LYS B 1 14 ? 1.279 15.266 15.312 1 98.25 14 LYS B N 1
ATOM 665 C CA . LYS B 1 14 ? 1.291 13.828 15.07 1 98.25 14 LYS B CA 1
ATOM 666 C C . LYS B 1 14 ? -0.085 13.328 14.633 1 98.25 14 LYS B C 1
ATOM 668 O O . LYS B 1 14 ? -1.108 13.836 15.094 1 98.25 14 LYS B O 1
ATOM 673 N N . ALA B 1 15 ? -0.058 12.367 13.805 1 98.19 15 ALA B N 1
ATOM 674 C CA . ALA B 1 15 ? -1.319 11.82 13.312 1 98.19 15 ALA B CA 1
ATOM 675 C C . ALA B 1 15 ? -1.161 10.359 12.898 1 98.19 15 ALA B C 1
ATOM 677 O O . ALA B 1 15 ? -0.04 9.875 12.719 1 98.19 15 ALA B O 1
ATOM 678 N N . ARG B 1 16 ? -2.283 9.75 12.781 1 97.44 16 ARG B N 1
ATOM 679 C CA . ARG B 1 16 ? -2.346 8.391 12.273 1 97.44 16 ARG B CA 1
ATOM 680 C C . ARG B 1 16 ? -2.93 8.359 10.859 1 97.44 16 ARG B C 1
ATOM 682 O O . ARG B 1 16 ? -3.969 8.969 10.602 1 97.44 16 ARG B O 1
ATOM 689 N N . ILE B 1 17 ? -2.209 7.652 9.984 1 95.38 17 ILE B N 1
ATOM 690 C CA . ILE B 1 17 ? -2.754 7.492 8.641 1 95.38 17 ILE B CA 1
ATOM 691 C C . ILE B 1 17 ? -3.982 6.586 8.688 1 95.38 17 ILE B C 1
ATOM 693 O O . ILE B 1 17 ? -3.934 5.492 9.25 1 95.38 17 ILE B O 1
ATOM 697 N N . ILE B 1 18 ? -5.051 7.121 8.102 1 92.75 18 ILE B N 1
ATOM 698 C CA . ILE B 1 18 ? -6.258 6.301 8.125 1 92.75 18 ILE B CA 1
ATOM 699 C C . ILE B 1 18 ? -6.527 5.742 6.73 1 92.75 18 ILE B C 1
ATOM 701 O O . ILE B 1 18 ? -7.254 4.762 6.578 1 92.75 18 ILE B O 1
ATOM 705 N N . GLY B 1 19 ? -5.984 6.477 5.715 1 88.75 19 GLY B N 1
ATOM 706 C CA . GLY B 1 19 ? -6.16 6.008 4.352 1 88.75 19 GLY B CA 1
ATOM 707 C C . GLY B 1 19 ? -5.699 7.008 3.309 1 88.75 19 GLY B C 1
ATOM 708 O O . GLY B 1 19 ? -4.902 7.898 3.605 1 88.75 19 GLY B O 1
ATOM 709 N N . PHE B 1 20 ? -6.039 6.746 2.02 1 88.62 20 PHE B N 1
ATOM 710 C CA . PHE B 1 20 ? -5.66 7.594 0.894 1 88.62 20 PHE B CA 1
ATOM 711 C C . PHE B 1 20 ? -6.879 7.957 0.055 1 88.62 20 PHE B C 1
ATOM 713 O O . PHE B 1 20 ? -7.758 7.125 -0.169 1 88.62 20 PHE B O 1
ATOM 720 N N . ALA B 1 21 ? -6.91 9.242 -0.07 1 78.81 21 ALA B N 1
ATOM 721 C CA . ALA B 1 21 ? -8.023 9.719 -0.888 1 78.81 21 ALA B CA 1
ATOM 722 C C . ALA B 1 21 ? -7.766 9.461 -2.369 1 78.81 21 ALA B C 1
ATOM 724 O O . ALA B 1 21 ? -6.656 9.672 -2.861 1 78.81 21 ALA B O 1
ATOM 725 N N . HIS B 1 22 ? -8.742 9.25 -3.07 1 65.88 22 HIS B N 1
ATOM 726 C CA . HIS B 1 22 ? -8.883 9.195 -4.52 1 65.88 22 HIS B CA 1
ATOM 727 C C . HIS B 1 22 ? -7.562 8.859 -5.195 1 65.88 22 HIS B C 1
ATOM 729 O O . HIS B 1 22 ? -6.508 9.344 -4.781 1 65.88 22 HIS B O 1
ATOM 735 N N . GLY B 1 23 ? -7.438 7.77 -5.871 1 57.75 23 GLY B N 1
ATOM 736 C CA . GLY B 1 23 ? -6.406 7.555 -6.875 1 57.75 23 GLY B CA 1
ATOM 737 C C . GLY B 1 23 ? -5.508 6.375 -6.562 1 57.75 23 GLY B C 1
ATOM 738 O O . GLY B 1 23 ? -4.598 6.062 -7.332 1 57.75 23 GLY B O 1
ATOM 739 N N . GLY B 1 24 ? -5.723 5.969 -5.477 1 59.91 24 GLY B N 1
ATOM 740 C CA . GLY B 1 24 ? -4.809 4.84 -5.367 1 59.91 24 GLY B CA 1
ATOM 741 C C . GLY B 1 24 ? -5.258 3.631 -6.168 1 59.91 24 GLY B C 1
ATOM 742 O O . GLY B 1 24 ? -4.473 2.717 -6.414 1 59.91 24 GLY B O 1
ATOM 743 N N . GLY B 1 25 ? -6.43 3.924 -6.68 1 71.25 25 GLY B N 1
ATOM 744 C CA . GLY B 1 25 ? -6.957 2.953 -7.629 1 71.25 25 GLY B CA 1
ATOM 745 C C . GLY B 1 25 ? -6.918 1.529 -7.109 1 71.25 25 GLY B C 1
ATOM 746 O O . GLY B 1 25 ? -7.273 1.271 -5.957 1 71.25 25 GLY B O 1
ATOM 747 N N . TRP B 1 26 ? -6.652 0.655 -7.93 1 76.06 26 TRP B N 1
ATOM 748 C CA . TRP B 1 26 ? -6.641 -0.778 -7.66 1 76.06 26 TRP B CA 1
ATOM 749 C C . TRP B 1 26 ? -5.648 -1.116 -6.555 1 76.06 26 TRP B C 1
ATOM 751 O O . TRP B 1 26 ? -5.891 -2.012 -5.742 1 76.06 26 TRP B O 1
ATOM 761 N N . LEU B 1 27 ? -4.637 -0.329 -6.41 1 81.19 27 LEU B N 1
ATOM 762 C CA . LEU B 1 27 ? -3.58 -0.628 -5.449 1 81.19 27 LEU B CA 1
ATOM 763 C C . LEU B 1 27 ? -4.043 -0.347 -4.023 1 81.19 27 LEU B C 1
ATOM 765 O O . LEU B 1 27 ? -3.719 -1.1 -3.104 1 81.19 27 LEU B O 1
ATOM 769 N N . TYR B 1 28 ? -4.82 0.66 -3.861 1 81.12 28 TYR B N 1
ATOM 770 C CA . TYR B 1 28 ? -5.336 0.984 -2.537 1 81.12 28 TYR B CA 1
ATOM 771 C C . TYR B 1 28 ? -6.258 -0.118 -2.025 1 81.12 28 TYR B C 1
ATOM 773 O O . TYR B 1 28 ? -6.16 -0.529 -0.867 1 81.12 28 TYR B O 1
ATOM 781 N N . ARG B 1 29 ? -7.035 -0.618 -2.889 1 83.31 29 ARG B N 1
ATOM 782 C CA . ARG B 1 29 ? -7.961 -1.683 -2.518 1 83.31 29 ARG B CA 1
ATOM 783 C C . ARG B 1 29 ? -7.211 -2.959 -2.154 1 83.31 29 ARG B C 1
ATOM 785 O O . ARG B 1 29 ? -7.562 -3.635 -1.184 1 83.31 29 ARG B O 1
ATOM 792 N N . LEU B 1 30 ? -6.195 -3.205 -2.832 1 88.12 30 LEU B N 1
ATOM 793 C CA . LEU B 1 30 ? -5.395 -4.395 -2.559 1 88.12 30 LEU B CA 1
ATOM 794 C C . LEU B 1 30 ? -4.742 -4.301 -1.183 1 88.12 30 LEU B C 1
ATOM 796 O O . LEU B 1 30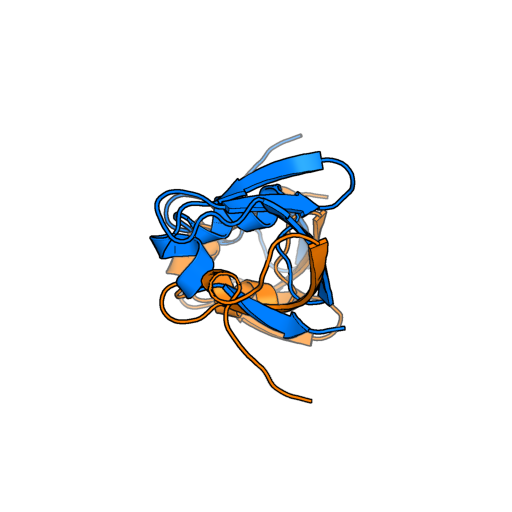 ? -4.746 -5.273 -0.423 1 88.12 30 LEU B O 1
ATOM 800 N N . TYR B 1 31 ? -4.359 -3.109 -0.948 1 85.38 31 TYR B N 1
ATOM 801 C CA . TYR B 1 31 ? -3.701 -2.896 0.336 1 85.38 31 TYR B CA 1
ATOM 802 C C . TYR B 1 31 ? -4.676 -3.09 1.489 1 85.38 31 TYR B C 1
ATOM 804 O O . TYR B 1 31 ? -4.332 -3.691 2.51 1 85.38 31 TYR B O 1
ATOM 812 N N . GLN B 1 32 ? -5.824 -2.641 1.311 1 84.56 32 GLN B N 1
ATOM 813 C CA . GLN B 1 32 ? -6.852 -2.787 2.338 1 84.56 32 GLN B CA 1
ATOM 814 C C . GLN B 1 32 ? -7.195 -4.254 2.566 1 84.56 32 GLN B C 1
ATOM 816 O O . GLN B 1 32 ? -7.543 -4.652 3.682 1 84.56 32 GLN B O 1
ATOM 821 N N . MET B 1 33 ? -6.824 -5.055 1.593 1 89.38 33 MET B N 1
ATOM 822 C CA . MET B 1 33 ? -7.176 -6.469 1.663 1 89.38 33 MET B CA 1
ATOM 823 C C . MET B 1 33 ? -6.004 -7.297 2.188 1 89.38 33 MET B C 1
ATOM 825 O O . MET B 1 33 ? -6.137 -8.5 2.395 1 89.38 33 MET B O 1
ATOM 829 N N . GLY B 1 34 ? -4.879 -6.57 2.32 1 87.81 34 GLY B N 1
ATOM 830 C CA . GLY B 1 34 ? -3.756 -7.285 2.908 1 87.81 34 GLY B CA 1
ATOM 831 C C . GLY B 1 34 ? -2.672 -7.625 1.902 1 87.81 34 GLY B C 1
ATOM 832 O O . GLY B 1 34 ? -1.696 -8.297 2.238 1 87.81 34 GLY B O 1
ATOM 833 N N . PHE B 1 35 ? -2.904 -7.109 0.727 1 92.25 35 PHE B N 1
ATOM 834 C CA . PHE B 1 35 ? -1.873 -7.297 -0.287 1 92.25 35 PHE B CA 1
ATOM 835 C C . PHE B 1 35 ? -0.729 -6.312 -0.085 1 92.25 35 PHE B C 1
ATOM 837 O O . PHE B 1 35 ? -0.689 -5.258 -0.728 1 92.25 35 PHE B O 1
ATOM 844 N N . THR B 1 36 ? 0.203 -6.664 0.715 1 88.25 36 THR B N 1
ATOM 845 C CA . THR B 1 36 ? 1.351 -5.82 1.037 1 88.25 36 THR B CA 1
ATOM 846 C C . THR B 1 36 ? 2.656 -6.582 0.817 1 88.25 36 THR B C 1
ATOM 848 O O . THR B 1 36 ? 2.695 -7.809 0.939 1 88.25 36 THR B O 1
ATOM 851 N N . PRO B 1 37 ? 3.619 -5.781 0.493 1 88.56 37 PRO B N 1
ATOM 852 C CA . PRO B 1 37 ? 4.902 -6.477 0.408 1 88.56 37 PRO B CA 1
ATOM 853 C C . PRO B 1 37 ? 5.258 -7.219 1.693 1 88.56 37 PRO B C 1
ATOM 855 O O . PRO B 1 37 ? 5.113 -6.672 2.789 1 88.56 37 PRO B O 1
ATOM 858 N N . GLY B 1 38 ? 5.684 -8.469 1.552 1 90.56 38 GLY B N 1
ATOM 859 C CA . GLY B 1 38 ? 6.016 -9.305 2.695 1 90.56 38 GLY B CA 1
ATOM 860 C C . GLY B 1 38 ? 4.922 -10.297 3.039 1 90.56 38 GLY B C 1
ATOM 861 O O . GLY B 1 38 ? 5.184 -11.312 3.689 1 90.56 38 GLY B O 1
ATOM 862 N N . ALA B 1 39 ? 3.709 -10.078 2.68 1 93.31 39 ALA B N 1
ATOM 863 C CA . ALA B 1 39 ? 2.582 -10.961 2.977 1 93.31 39 ALA B CA 1
ATOM 864 C C . ALA B 1 39 ? 2.695 -12.273 2.213 1 93.31 39 ALA B C 1
ATOM 866 O O . ALA B 1 39 ? 3.162 -12.297 1.072 1 93.31 39 ALA B O 1
ATOM 867 N N . ILE B 1 40 ? 2.248 -13.367 2.846 1 97 40 ILE B N 1
ATOM 868 C CA . ILE B 1 40 ? 2.207 -14.672 2.201 1 97 40 ILE B CA 1
ATOM 869 C C . ILE B 1 40 ? 0.812 -14.922 1.629 1 97 40 ILE B C 1
ATOM 871 O O . ILE B 1 40 ? -0.193 -14.703 2.309 1 97 40 ILE B O 1
ATOM 875 N N . ILE B 1 41 ? 0.807 -15.352 0.387 1 97.56 41 ILE B N 1
ATOM 876 C CA . ILE B 1 41 ? -0.458 -15.656 -0.275 1 97.56 41 ILE B CA 1
ATOM 877 C C . ILE B 1 41 ? -0.445 -17.094 -0.784 1 97.56 41 ILE B C 1
ATOM 879 O O . ILE B 1 41 ? 0.615 -17.641 -1.107 1 97.56 41 ILE B O 1
ATOM 883 N N . GLU B 1 42 ? -1.622 -17.641 -0.734 1 98.44 42 GLU B N 1
ATOM 884 C CA . GLU B 1 42 ? -1.831 -18.969 -1.317 1 98.44 42 GLU B CA 1
ATOM 885 C C . GLU B 1 42 ? -2.801 -18.891 -2.494 1 98.44 42 GLU B C 1
ATOM 887 O O . GLU B 1 42 ? -3.869 -18.297 -2.393 1 98.44 42 GLU B O 1
ATOM 892 N N . VAL B 1 43 ? -2.365 -19.594 -3.541 1 98.5 43 VAL B N 1
ATOM 893 C CA . VAL B 1 43 ? -3.283 -19.672 -4.672 1 98.5 43 VAL B CA 1
ATOM 894 C C . VAL B 1 43 ? -4.27 -20.828 -4.445 1 98.5 43 VAL B C 1
ATOM 896 O O . VAL B 1 43 ? -3.881 -22 -4.457 1 98.5 43 VAL B O 1
ATOM 899 N N . VAL B 1 44 ? -5.484 -20.453 -4.27 1 98.56 44 VAL B N 1
ATOM 900 C CA . VAL B 1 44 ? -6.527 -21.453 -4.062 1 98.56 44 VAL B CA 1
ATOM 901 C C . VAL B 1 44 ? -6.957 -22.047 -5.406 1 98.56 44 VAL B C 1
ATOM 903 O O . VAL B 1 44 ? -7.09 -23.266 -5.543 1 98.56 44 VAL B O 1
ATOM 906 N N . ALA B 1 45 ? -7.141 -21.094 -6.363 1 98.25 45 ALA B N 1
ATOM 907 C CA . ALA B 1 45 ? -7.543 -21.531 -7.699 1 98.25 45 ALA B CA 1
ATOM 908 C C . ALA B 1 45 ? -6.996 -20.594 -8.773 1 98.25 45 ALA B C 1
ATOM 910 O O . ALA B 1 45 ? -7.109 -19.359 -8.648 1 98.25 45 ALA B O 1
ATOM 911 N N . ASN B 1 46 ? -6.363 -21.188 -9.789 1 98.19 46 ASN B N 1
ATOM 912 C CA . ASN B 1 46 ? -5.953 -20.547 -11.031 1 98.19 46 ASN B CA 1
ATOM 913 C C . ASN B 1 46 ? -6.297 -21.406 -12.25 1 98.19 46 ASN B C 1
ATOM 915 O O . ASN B 1 46 ? -5.602 -22.375 -12.547 1 98.19 46 ASN B O 1
ATOM 919 N N . TYR B 1 47 ? -7.262 -20.953 -13.055 1 96.25 47 TYR B N 1
ATOM 920 C CA . TYR B 1 47 ? -7.766 -21.766 -14.156 1 96.25 47 TYR B CA 1
ATOM 921 C C . TYR B 1 47 ? -7.141 -21.328 -15.477 1 96.25 47 TYR B C 1
ATOM 923 O O . TYR B 1 47 ? -7.484 -21.859 -16.547 1 96.25 47 TYR B O 1
ATOM 931 N N . GLY B 1 48 ? -6.293 -20.422 -15.383 1 94.44 48 GLY B N 1
ATOM 932 C CA . GLY B 1 48 ? -5.629 -19.969 -16.594 1 94.44 48 GLY B CA 1
ATOM 933 C C . GLY B 1 48 ? -6.391 -18.859 -17.312 1 94.44 48 GLY B C 1
ATOM 934 O O . GLY B 1 48 ? -5.859 -18.219 -18.219 1 94.44 48 GLY B O 1
ATOM 935 N N . LYS B 1 49 ? -7.625 -18.672 -16.969 1 93.69 49 LYS B N 1
ATOM 936 C CA . LYS B 1 49 ? -8.477 -17.609 -17.484 1 93.69 49 LYS B CA 1
ATOM 937 C C . LYS B 1 49 ? -9.328 -16.984 -16.375 1 93.69 49 LYS B C 1
ATOM 939 O O . LYS B 1 49 ? -9.578 -17.641 -15.359 1 93.69 49 LYS B O 1
ATOM 944 N N . GLY B 1 50 ? -9.664 -15.75 -16.547 1 95.56 50 GLY B N 1
ATOM 945 C CA . GLY B 1 50 ? -10.484 -15.102 -15.531 1 95.56 50 GLY B CA 1
ATOM 946 C C . GLY B 1 50 ? -9.727 -14.797 -14.258 1 95.56 50 GLY B C 1
ATOM 947 O O . GLY B 1 50 ? -8.492 -14.812 -14.234 1 95.56 50 GLY B O 1
ATOM 948 N N . PRO B 1 51 ? -10.414 -14.547 -13.188 1 97.56 51 PRO B N 1
ATOM 949 C CA . PRO B 1 51 ? -9.766 -14.195 -11.922 1 97.56 51 PRO B CA 1
ATOM 950 C C . PRO B 1 51 ? -9.109 -15.391 -11.242 1 97.56 51 PRO B C 1
ATOM 952 O O . PRO B 1 51 ? -9.461 -16.531 -11.516 1 97.56 51 PRO B O 1
ATOM 955 N N . LEU B 1 52 ? -8.172 -15.055 -10.43 1 97.5 52 LEU B N 1
ATOM 956 C CA . LEU B 1 52 ? -7.602 -16 -9.477 1 97.5 52 LEU B CA 1
ATOM 957 C C . LEU B 1 52 ? -8.289 -15.883 -8.117 1 97.5 52 LEU B C 1
ATOM 959 O O . LEU B 1 52 ? -8.727 -14.797 -7.734 1 97.5 52 LEU B O 1
ATOM 963 N N . ILE B 1 53 ? -8.328 -17 -7.418 1 98.38 53 ILE B N 1
ATOM 964 C CA . ILE B 1 53 ? -8.734 -16.984 -6.016 1 98.38 53 ILE B CA 1
ATOM 965 C C . ILE B 1 53 ? -7.516 -17.203 -5.121 1 98.38 53 ILE B C 1
ATOM 967 O O . ILE B 1 53 ? -6.793 -18.188 -5.281 1 98.38 53 ILE B O 1
ATOM 971 N N . VAL B 1 54 ? -7.316 -16.281 -4.219 1 98.5 54 VAL B N 1
ATOM 972 C CA . VAL B 1 54 ? -6.168 -16.406 -3.33 1 98.5 54 VAL B CA 1
ATOM 973 C C . VAL B 1 54 ? -6.625 -16.281 -1.877 1 98.5 54 VAL B C 1
ATOM 975 O O . VAL B 1 54 ? -7.695 -15.75 -1.598 1 98.5 54 VAL B O 1
ATOM 978 N N . ARG B 1 55 ? -5.859 -16.906 -1.027 1 98.19 55 ARG B N 1
ATOM 979 C CA . ARG B 1 55 ? -6.062 -16.734 0.408 1 98.19 55 ARG B CA 1
ATOM 980 C C . ARG B 1 55 ? -5.008 -15.82 1.015 1 98.19 55 ARG B C 1
ATOM 982 O O . ARG B 1 55 ? -3.809 -16.047 0.834 1 98.19 55 ARG B O 1
ATOM 989 N N . ILE B 1 56 ? -5.484 -14.844 1.606 1 96.44 56 ILE B N 1
ATOM 990 C CA . ILE B 1 56 ? -4.609 -13.891 2.279 1 96.44 56 ILE B CA 1
ATOM 991 C C . ILE B 1 56 ? -5.227 -13.477 3.613 1 96.44 56 ILE B C 1
ATOM 993 O O . ILE B 1 56 ? -6.43 -13.219 3.695 1 96.44 56 ILE B O 1
ATOM 997 N N . MET B 1 57 ? -4.418 -13.523 4.625 1 94.19 57 MET B N 1
ATOM 998 C CA . MET B 1 57 ? -4.867 -13.18 5.973 1 94.19 57 MET B CA 1
ATOM 999 C C . MET B 1 57 ? -6.117 -13.961 6.348 1 94.19 57 MET B C 1
ATOM 1001 O O . MET B 1 57 ? -7.059 -13.398 6.918 1 94.19 57 MET B O 1
ATOM 1005 N N . GLY B 1 58 ? -6.242 -15.109 5.828 1 94.5 58 GLY B N 1
ATOM 1006 C CA . GLY B 1 58 ? -7.309 -16.031 6.207 1 94.5 58 GLY B CA 1
ATOM 1007 C C . GLY B 1 58 ? -8.562 -15.852 5.371 1 94.5 58 GLY B C 1
ATOM 1008 O O . GLY B 1 58 ? -9.531 -16.594 5.539 1 94.5 58 GLY B O 1
ATOM 1009 N N . ALA B 1 59 ? -8.477 -14.953 4.457 1 96.31 59 ALA B N 1
ATOM 1010 C CA . ALA B 1 59 ? -9.641 -14.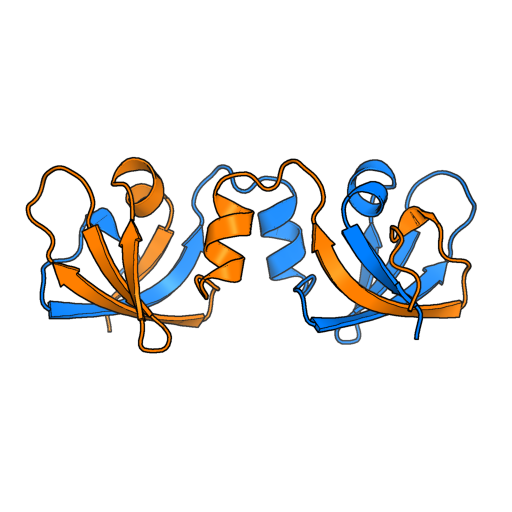703 3.609 1 96.31 59 ALA B CA 1
ATOM 1011 C C . ALA B 1 59 ? -9.367 -15.094 2.16 1 96.31 59 ALA B C 1
ATOM 1013 O O . ALA B 1 59 ? -8.219 -15.039 1.706 1 96.31 59 ALA B O 1
ATOM 1014 N N . GLU B 1 60 ? -10.453 -15.531 1.556 1 97.44 60 GLU B N 1
ATOM 1015 C CA . GLU B 1 60 ? -10.336 -15.805 0.126 1 97.44 60 GLU B CA 1
ATOM 1016 C C . GLU B 1 60 ? -10.797 -14.609 -0.703 1 97.44 60 GLU B C 1
ATOM 1018 O O . GLU B 1 60 ? -11.891 -14.078 -0.488 1 97.44 60 GLU B O 1
ATOM 1023 N N . VAL B 1 61 ? -9.914 -14.227 -1.622 1 97.25 61 VAL B N 1
ATOM 1024 C CA . VAL B 1 61 ? -10.156 -13.039 -2.438 1 97.25 61 VAL B CA 1
ATOM 1025 C C . VAL B 1 61 ? -10.016 -13.391 -3.916 1 97.25 61 VAL B C 1
ATOM 1027 O O . VAL B 1 61 ? -9.062 -14.078 -4.309 1 97.25 61 VAL B O 1
ATOM 1030 N N . ALA B 1 62 ? -11.016 -12.898 -4.691 1 97.75 62 ALA B N 1
ATOM 1031 C CA . ALA B 1 62 ? -10.859 -12.984 -6.145 1 97.75 62 ALA B CA 1
ATOM 1032 C C . ALA B 1 62 ? -10.031 -11.82 -6.68 1 97.75 62 ALA B C 1
ATOM 1034 O O . ALA B 1 62 ? -10.344 -10.656 -6.414 1 97.75 62 ALA B O 1
ATOM 1035 N N . VAL B 1 63 ? -8.977 -12.18 -7.41 1 96.5 63 VAL B N 1
ATOM 1036 C CA . VAL B 1 63 ? -8.102 -11.172 -7.996 1 96.5 63 VAL B CA 1
ATOM 1037 C C . VAL B 1 63 ? -8.172 -11.25 -9.523 1 96.5 63 VAL B C 1
ATOM 1039 O O . VAL B 1 63 ? -7.82 -12.273 -10.109 1 96.5 63 VAL B O 1
ATOM 1042 N N . GLY B 1 64 ? -8.578 -10.102 -10.102 1 96 64 GLY B N 1
ATOM 1043 C CA . GLY B 1 64 ? -8.602 -10.062 -11.555 1 96 64 GLY B CA 1
ATOM 1044 C C . GLY B 1 64 ? -7.25 -10.336 -12.188 1 96 64 GLY B C 1
ATOM 1045 O O . GLY B 1 64 ? -6.219 -9.922 -11.656 1 96 64 GLY B O 1
ATOM 1046 N N . ARG B 1 65 ? -7.324 -10.977 -13.289 1 95.69 65 ARG B N 1
ATOM 1047 C CA . ARG B 1 65 ? -6.086 -11.398 -13.938 1 95.69 65 ARG B CA 1
ATOM 1048 C C . ARG B 1 65 ? -5.207 -10.203 -14.281 1 95.69 65 ARG B C 1
ATOM 1050 O O . ARG B 1 65 ? -3.98 -10.281 -14.18 1 95.69 65 ARG B O 1
ATOM 1057 N N . GLY B 1 66 ? -5.805 -9.156 -14.727 1 92.44 66 GLY B N 1
ATOM 1058 C CA . GLY B 1 66 ? -5.066 -7.938 -15.008 1 92.44 66 GLY B CA 1
ATOM 1059 C C . GLY B 1 66 ? -4.316 -7.395 -13.812 1 92.44 66 GLY B C 1
ATOM 1060 O O . GLY B 1 66 ? -3.182 -6.93 -13.938 1 92.44 66 GLY B O 1
ATOM 1061 N N . ILE B 1 67 ? -4.859 -7.516 -12.648 1 92.06 67 ILE B N 1
ATOM 1062 C CA . ILE B 1 67 ? -4.234 -7.074 -11.406 1 92.06 67 ILE B CA 1
ATOM 1063 C C . ILE B 1 67 ? -3.195 -8.102 -10.961 1 92.06 67 ILE B C 1
ATOM 1065 O O . ILE B 1 67 ? -2.082 -7.738 -10.578 1 92.06 67 ILE B O 1
ATOM 1069 N N . ALA B 1 68 ? -3.541 -9.305 -11.156 1 95.88 68 ALA B N 1
ATOM 1070 C CA . ALA B 1 68 ? -2.66 -10.391 -10.719 1 95.88 68 ALA B CA 1
ATOM 1071 C C . ALA B 1 68 ? -1.32 -10.328 -11.453 1 95.88 68 ALA B C 1
ATOM 1073 O O . ALA B 1 68 ? -0.28 -10.664 -10.875 1 95.88 68 ALA B O 1
ATOM 1074 N N . ARG B 1 69 ? -1.402 -9.812 -12.633 1 93.94 69 ARG B N 1
ATOM 1075 C CA . ARG B 1 69 ? -0.198 -9.703 -13.445 1 93.94 69 ARG B CA 1
ATOM 1076 C C . ARG B 1 69 ? 0.711 -8.594 -12.93 1 93.94 69 ARG B C 1
ATOM 1078 O O . ARG B 1 69 ? 1.885 -8.523 -13.305 1 93.94 69 ARG B O 1
ATOM 1085 N N . ARG B 1 70 ? 0.177 -7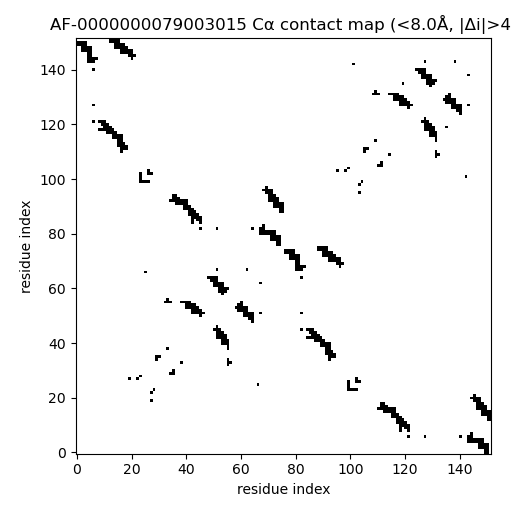.836 -12.086 1 91.75 70 ARG B N 1
ATOM 1086 C CA . ARG B 1 70 ? 0.93 -6.688 -11.594 1 91.75 70 ARG B CA 1
ATOM 1087 C C . ARG B 1 70 ? 1.438 -6.934 -10.18 1 91.75 70 ARG B C 1
ATOM 1089 O O . ARG B 1 70 ? 2.143 -6.094 -9.609 1 91.75 70 ARG B O 1
ATOM 1096 N N . ILE B 1 71 ? 1.087 -8 -9.633 1 94.06 71 ILE B N 1
ATOM 1097 C CA . ILE B 1 71 ? 1.536 -8.367 -8.297 1 94.06 71 ILE B CA 1
ATOM 1098 C C . ILE B 1 71 ? 2.785 -9.242 -8.391 1 94.06 71 ILE B C 1
ATOM 1100 O O . ILE B 1 71 ? 2.723 -10.375 -8.875 1 94.06 71 ILE B O 1
ATOM 1104 N N . LEU B 1 72 ? 3.887 -8.664 -7.961 1 94.5 72 LEU B N 1
ATOM 1105 C CA . LEU B 1 72 ? 5.16 -9.375 -7.984 1 94.5 72 LEU B CA 1
ATOM 1106 C C . LEU B 1 72 ? 5.309 -10.258 -6.75 1 94.5 72 LEU B C 1
ATOM 1108 O O . LEU B 1 72 ? 5.102 -9.805 -5.625 1 94.5 72 LEU B O 1
ATOM 1112 N N . VAL B 1 73 ? 5.672 -11.562 -7.07 1 97 73 VAL B N 1
ATOM 1113 C CA . VAL B 1 73 ? 5.727 -12.516 -5.965 1 97 73 VAL B CA 1
ATOM 1114 C C . VAL B 1 73 ? 6.988 -13.367 -6.074 1 97 73 VAL B C 1
ATOM 1116 O O . VAL B 1 73 ? 7.613 -13.43 -7.137 1 97 73 VAL B O 1
ATOM 1119 N N . GLN B 1 74 ? 7.355 -13.906 -4.941 1 97.25 74 GLN B N 1
ATOM 1120 C CA . GLN B 1 74 ? 8.391 -14.93 -4.844 1 97.25 74 GLN B CA 1
ATOM 1121 C C . GLN B 1 74 ? 7.824 -16.25 -4.324 1 97.25 74 GLN B C 1
ATOM 1123 O O . GLN B 1 74 ? 7.383 -16.328 -3.178 1 97.25 74 GLN B O 1
ATOM 1128 N N . PRO B 1 75 ? 7.816 -17.234 -5.199 1 96.56 75 PRO B N 1
ATOM 1129 C CA . PRO B 1 75 ? 7.332 -18.531 -4.719 1 96.56 75 PRO B CA 1
ATOM 1130 C C . PRO B 1 75 ? 8.109 -19.047 -3.508 1 96.56 75 PRO B C 1
ATOM 1132 O O . PRO B 1 75 ? 9.32 -18.828 -3.414 1 96.56 75 PRO B O 1
ATOM 1135 N N . LEU B 1 76 ? 7.324 -19.641 -2.613 1 95.19 76 LEU B N 1
ATOM 1136 C CA . LEU B 1 76 ? 7.953 -20.188 -1.417 1 95.19 76 LEU B CA 1
ATOM 1137 C C . LEU B 1 76 ? 8.352 -21.656 -1.632 1 95.19 76 LEU B C 1
ATOM 1139 O O . LEU B 1 76 ? 7.719 -22.359 -2.416 1 95.19 76 LEU B O 1
#

Foldseek 3Di:
DDDDDPVVDDPPDDDDDPADPPDVPPVRVCVVVPLDPPWDKAFPDDPPDFWTWIDGPRDTDTGGPVVVVVRDDDDD/DDDDDPVVDDPPDDDDDPADPPDVPPVRVCVVVPLDPPWDKAFPDDPPDFWTWIDGPRDTDTGGPVVVVVRDDDDD

pLDDT: mean 91.82, std 9.14, range [57.75, 98.56]

Organism: Staphylothermus marinus (strain ATCC 43588 / DSM 3639 / JCM 9404 / F1) (NCBI:txid399550)

Secondary structure (DSSP, 8-state):
---EEGGGPPTT-EEEEEEE-S--HHHHHHHHTT--TT-EEEEEE--SSS-EEEEETTEEEEE-HHHHTTEEEEE-/---EEGGGPPTT-EEEEEEE-S--HHHHHHHHTT--TT-EEEEEE--SSS-EEEEETTEEEEE-HHHHTTEEEEE-

Sequence (152 aa):
MMQTTLDTLPSGAKARIIGFAHGGGWLYRLYQMGFTPGAIIEVVANYGKGPLIVRIMGAEVAVGRGIARRILVQPLMMQTTLDTLPSGAKARIIGFAHGGGWLYRLYQMGFTPGAIIEVVANYGKGPLIVRIMGAEVAVGRGIARRILVQPL

Nearest PDB structures (foldseek):
  3e19-assembly1_B  TM=9.085E-01  e=4.273E-02  Thermococcus thioreducens
  1gcq-assembly1_A  TM=7.068E-01  e=1.374E+00  Homo sapiens
  3ehr-assembly1_A  TM=7.221E-01  e=4.969E+00  Homo sapiens
  2h17-assembly1_A  TM=4.832E-01  e=1.208E+00  Homo sapiens
  7ui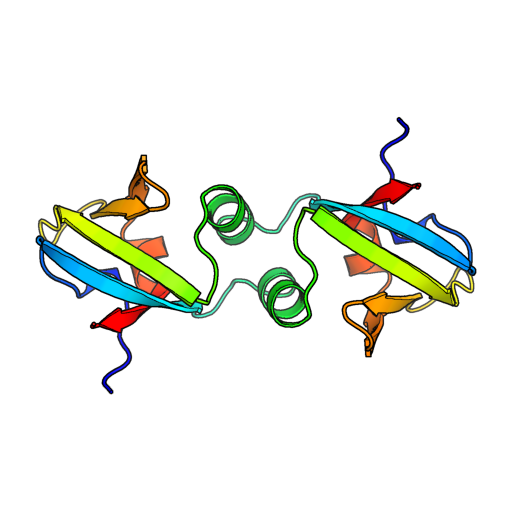9-assembly1_f  TM=3.726E-01  e=3.169E+00  Saccharomyces cerevisiae S288C

Solvent-accessible surface area (backbone atoms only — not comparable to full-atom values): 8210 Å² total; per-residue (Å²): 132,71,73,45,36,51,62,75,50,53,53,71,41,43,26,29,30,69,41,68,45,84,76,36,57,73,52,49,56,36,42,76,62,58,62,41,68,70,35,62,36,31,29,68,39,50,78,87,56,69,51,30,33,29,37,37,95,88,36,81,43,79,38,48,43,79,56,25,59,25,32,28,24,32,70,108,133,71,72,43,37,51,63,74,50,53,52,71,40,43,27,30,30,67,41,70,44,82,75,36,57,73,49,47,56,37,44,78,63,56,61,40,66,70,37,62,38,32,28,67,38,51,78,88,56,69,52,30,33,30,36,36,94,88,37,80,43,81,38,49,44,79,56,24,58,25,31,28,24,32,69,109

InterPro domains:
  IPR007167 Ferrous iron transporter FeoA-like domain [PF04023] (5-75)
  IPR007167 Ferrous iron transporter FeoA-like domain [SM00899] (4-75)
  IPR008988 Transcriptional repressor, C-terminal [SSF50037] (6-75)
  IPR038157 Ferrous iron transporter, core domain [G3DSA:2.30.30.90] (4-76)

Radius of gyration: 17.27 Å; Cα contacts (8 Å, |Δi|>4): 333; chains: 2; bounding box: 27×51×35 Å